Protein AF-A0A0F8ZDX3-F1 (afdb_monomer_lite)

Structure (mmCIF, N/CA/C/O backbone):
data_AF-A0A0F8ZDX3-F1
#
_entry.id   AF-A0A0F8ZDX3-F1
#
loop_
_atom_site.group_PDB
_atom_site.id
_atom_site.type_symbol
_atom_site.label_atom_id
_atom_site.label_alt_id
_atom_site.label_comp_id
_atom_site.label_asym_id
_atom_site.label_entity_id
_atom_site.label_seq_id
_atom_site.pdbx_PDB_ins_code
_atom_site.Cartn_x
_atom_site.Cartn_y
_atom_site.Cartn_z
_atom_site.occupancy
_atom_site.B_iso_or_equiv
_atom_site.auth_seq_id
_atom_site.auth_comp_id
_atom_site.auth_asym_id
_atom_site.auth_atom_id
_atom_site.pdbx_PDB_model_num
ATOM 1 N N . THR A 1 1 ? -3.876 -4.695 -28.207 1.00 39.84 1 THR A N 1
ATOM 2 C CA . THR A 1 1 ? -2.578 -4.198 -27.699 1.00 39.84 1 THR A CA 1
ATOM 3 C C . THR A 1 1 ? -2.199 -4.987 -26.460 1.00 39.84 1 THR A C 1
ATOM 5 O O . THR A 1 1 ? -2.729 -4.700 -25.403 1.00 39.84 1 THR A O 1
ATOM 8 N N . TYR A 1 2 ? -1.353 -6.019 -26.559 1.00 42.69 2 TYR A N 1
ATOM 9 C CA . TYR A 1 2 ? -0.967 -6.817 -25.381 1.00 42.69 2 TYR A CA 1
ATOM 10 C C . TYR A 1 2 ? 0.055 -6.049 -24.545 1.00 42.69 2 TYR A C 1
ATOM 12 O O . TYR A 1 2 ? 1.217 -5.967 -24.938 1.00 4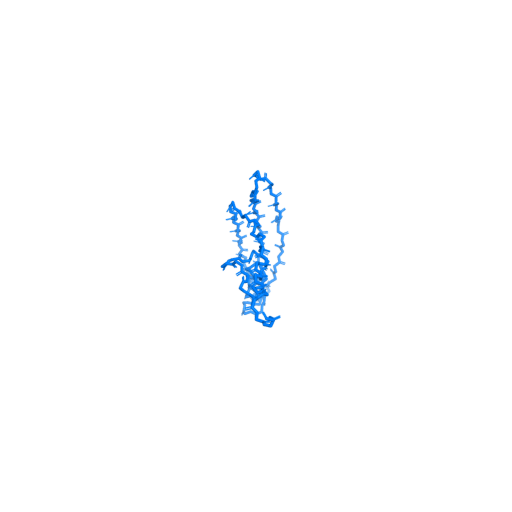2.69 2 TYR A O 1
ATOM 20 N N . ASN A 1 3 ? -0.362 -5.394 -23.459 1.00 50.38 3 ASN A N 1
ATOM 21 C CA . ASN A 1 3 ? 0.575 -4.956 -22.418 1.00 50.38 3 ASN A CA 1
ATOM 22 C C . ASN A 1 3 ? 1.390 -6.183 -21.979 1.00 50.38 3 ASN A C 1
ATOM 24 O O . ASN A 1 3 ? 0.905 -7.306 -22.119 1.00 50.38 3 ASN A O 1
ATOM 28 N N . GLY A 1 4 ? 2.642 -6.006 -21.549 1.00 57.53 4 GLY A N 1
ATOM 29 C CA . GLY A 1 4 ? 3.425 -7.135 -21.031 1.00 57.53 4 GLY A CA 1
ATOM 30 C C . GLY A 1 4 ? 2.592 -7.961 -20.041 1.00 57.53 4 GLY A C 1
ATOM 31 O O . GLY A 1 4 ? 1.670 -7.424 -19.432 1.00 57.53 4 GLY A O 1
ATOM 32 N N . ILE A 1 5 ? 2.897 -9.255 -19.897 1.00 68.75 5 ILE A N 1
ATOM 33 C CA . ILE A 1 5 ? 2.070 -10.226 -19.143 1.00 68.75 5 ILE A CA 1
ATOM 34 C C . ILE A 1 5 ? 1.695 -9.721 -17.732 1.00 68.75 5 ILE A C 1
ATOM 36 O O . ILE A 1 5 ? 0.675 -10.128 -17.186 1.00 68.75 5 ILE A O 1
ATOM 40 N N . PHE A 1 6 ? 2.488 -8.809 -17.159 1.00 78.00 6 PHE A N 1
ATOM 41 C CA . PHE A 1 6 ? 2.265 -8.222 -15.848 1.00 78.00 6 PHE A CA 1
ATOM 42 C C . PHE A 1 6 ? 2.382 -6.688 -15.852 1.00 78.00 6 PHE A C 1
ATOM 44 O O . PHE A 1 6 ? 3.377 -6.125 -16.313 1.00 78.00 6 PHE A O 1
ATOM 51 N N . SER A 1 7 ? 1.386 -6.024 -15.264 1.00 85.31 7 SER A N 1
ATOM 52 C CA . SER A 1 7 ? 1.358 -4.587 -14.985 1.00 85.31 7 SER A CA 1
ATOM 53 C C . SER A 1 7 ? 1.217 -4.391 -13.481 1.00 85.31 7 SER A C 1
ATOM 55 O O . SER A 1 7 ? 0.192 -4.739 -12.898 1.00 85.31 7 SER A O 1
ATOM 57 N N . PHE A 1 8 ? 2.245 -3.827 -12.839 1.00 88.62 8 PHE A N 1
ATOM 58 C CA . PHE A 1 8 ? 2.199 -3.575 -11.395 1.00 88.62 8 PHE A CA 1
ATOM 59 C C . PHE A 1 8 ? 1.042 -2.648 -11.011 1.00 88.62 8 PHE A C 1
ATOM 61 O O . PHE A 1 8 ? 0.434 -2.846 -9.969 1.00 88.62 8 PHE A O 1
ATOM 68 N N . LYS A 1 9 ? 0.713 -1.673 -11.868 1.00 89.75 9 LYS A N 1
ATOM 69 C CA . LYS A 1 9 ? -0.409 -0.759 -11.641 1.00 89.75 9 LYS A CA 1
ATOM 70 C C . LYS A 1 9 ? -1.732 -1.520 -11.554 1.00 89.75 9 LYS A C 1
ATOM 72 O O . LYS A 1 9 ? -2.485 -1.309 -10.612 1.00 89.75 9 LYS A O 1
ATOM 77 N N . ASP A 1 10 ? -1.980 -2.411 -12.510 1.00 91.19 10 ASP A N 1
ATOM 78 C CA . ASP A 1 10 ? -3.240 -3.156 -12.574 1.00 91.19 10 ASP A CA 1
ATOM 79 C C . ASP A 1 10 ? -3.325 -4.168 -11.424 1.00 91.19 10 ASP A C 1
ATOM 81 O O . ASP A 1 10 ? -4.376 -4.322 -10.813 1.00 91.19 10 ASP A O 1
ATOM 85 N N . PHE A 1 11 ? -2.199 -4.793 -11.063 1.00 91.31 11 PHE A N 1
ATOM 86 C CA . PHE A 1 11 ? -2.108 -5.668 -9.892 1.00 91.31 11 PHE A CA 1
ATOM 87 C C . PHE A 1 11 ? -2.367 -4.919 -8.577 1.00 91.31 11 PHE A C 1
ATOM 89 O O . PHE A 1 11 ? -3.138 -5.385 -7.743 1.00 91.31 11 PHE A O 1
ATOM 96 N N . TYR A 1 12 ? -1.741 -3.753 -8.397 1.00 92.88 12 TYR A N 1
ATOM 97 C CA . TYR A 1 12 ? -1.921 -2.914 -7.215 1.00 92.88 12 TYR A CA 1
ATOM 98 C C . TYR A 1 12 ? -3.386 -2.491 -7.064 1.00 92.88 12 TYR A C 1
ATOM 100 O O . TYR A 1 12 ? -3.953 -2.637 -5.983 1.00 92.88 12 TYR A O 1
ATOM 108 N N . GLN A 1 13 ? -4.004 -2.029 -8.157 1.00 94.25 13 GLN A N 1
ATOM 109 C CA . GLN A 1 13 ? -5.411 -1.638 -8.175 1.00 94.25 13 GLN A CA 1
ATOM 110 C C . GLN A 1 13 ? -6.321 -2.827 -7.852 1.00 94.25 13 GLN A C 1
ATOM 112 O O . GLN A 1 13 ? -7.138 -2.731 -6.947 1.00 94.25 13 GLN A O 1
ATOM 117 N N . PHE A 1 14 ? -6.106 -3.976 -8.497 1.00 93.81 14 PHE A N 1
ATOM 118 C CA . PHE A 1 14 ? -6.868 -5.194 -8.221 1.00 93.81 14 PHE A CA 1
ATOM 119 C C . PHE A 1 14 ? -6.821 -5.593 -6.740 1.00 93.81 14 PHE A C 1
ATOM 121 O O . PHE A 1 14 ? -7.852 -5.906 -6.152 1.00 93.81 14 PHE A O 1
ATOM 128 N N . CYS A 1 15 ? -5.639 -5.577 -6.115 1.00 94.06 15 CYS A N 1
ATOM 129 C CA . CYS A 1 15 ? -5.521 -5.906 -4.696 1.00 94.06 15 CYS A CA 1
ATOM 130 C C . CYS A 1 15 ? -6.243 -4.893 -3.800 1.00 94.06 15 CYS A C 1
ATOM 132 O O . CYS A 1 15 ? -6.827 -5.293 -2.795 1.00 94.06 15 CYS A O 1
ATOM 134 N N . TYR A 1 16 ? -6.193 -3.606 -4.144 1.00 94.44 16 TYR A N 1
ATOM 135 C CA . TYR A 1 16 ? -6.896 -2.560 -3.405 1.00 94.44 16 TYR A CA 1
ATOM 136 C C . TYR A 1 16 ? -8.415 -2.737 -3.509 1.00 94.44 16 TYR A C 1
ATOM 138 O O . TYR A 1 16 ? -9.098 -2.776 -2.484 1.00 94.44 16 TYR A O 1
ATOM 146 N N . ASP A 1 17 ? -8.930 -2.922 -4.725 1.00 95.56 17 ASP A N 1
ATOM 147 C CA . ASP A 1 17 ? -10.361 -3.087 -4.989 1.00 95.56 17 ASP A CA 1
ATOM 148 C C . ASP A 1 17 ? -10.878 -4.358 -4.317 1.00 95.56 17 ASP A C 1
ATOM 150 O O . ASP A 1 17 ? -11.863 -4.326 -3.593 1.00 95.56 17 ASP A O 1
ATOM 154 N N . TRP A 1 18 ? -10.155 -5.474 -4.421 1.00 94.38 18 TRP A N 1
ATOM 155 C CA . TRP A 1 18 ? -10.562 -6.718 -3.769 1.00 94.38 18 TRP A CA 1
ATOM 156 C C . TRP A 1 18 ? -10.629 -6.594 -2.235 1.00 94.38 18 TRP A C 1
ATOM 158 O O . TRP A 1 18 ? -11.563 -7.073 -1.594 1.00 94.38 18 TRP A O 1
ATOM 168 N N . LEU A 1 19 ? -9.661 -5.922 -1.610 1.00 92.81 19 LEU A N 1
ATOM 169 C CA . LEU A 1 19 ? -9.658 -5.737 -0.156 1.00 92.81 19 LEU A CA 1
ATOM 170 C C . LEU A 1 19 ? -10.723 -4.727 0.316 1.00 92.81 19 LEU A C 1
ATOM 172 O O . LEU A 1 19 ? -11.292 -4.899 1.398 1.00 92.81 19 LEU A O 1
ATOM 176 N N . THR A 1 20 ? -11.005 -3.684 -0.466 1.00 94.06 20 THR A N 1
ATOM 177 C CA . THR A 1 20 ? -11.985 -2.649 -0.099 1.00 94.06 20 THR A CA 1
ATOM 178 C C . THR A 1 20 ? -13.416 -3.018 -0.485 1.00 94.06 20 THR A C 1
ATOM 180 O O . THR A 1 20 ? -14.304 -2.913 0.355 1.00 94.06 20 THR A O 1
ATOM 183 N N . GLU A 1 21 ? -13.654 -3.478 -1.710 1.00 94.69 21 GLU A N 1
ATOM 184 C CA . GLU A 1 21 ? -14.987 -3.745 -2.259 1.00 94.69 21 GLU A CA 1
ATOM 185 C C . GLU A 1 21 ? -15.525 -5.107 -1.813 1.00 94.69 21 GLU A C 1
ATOM 187 O O . GLU A 1 21 ? -16.629 -5.183 -1.276 1.00 94.69 21 GLU A O 1
ATOM 192 N N . GLU A 1 22 ? -14.737 -6.178 -1.955 1.00 91.12 22 GLU A N 1
ATOM 193 C CA . GLU A 1 22 ? -15.201 -7.533 -1.617 1.00 91.12 22 GLU A CA 1
ATOM 194 C C . GLU A 1 22 ? -15.126 -7.792 -0.110 1.00 91.12 22 GLU A C 1
ATOM 196 O O . GLU A 1 22 ? -16.056 -8.320 0.506 1.00 91.12 22 GLU A O 1
ATOM 201 N N . LEU A 1 23 ? -14.010 -7.412 0.522 1.00 89.31 23 LEU A N 1
ATOM 202 C CA . LEU A 1 23 ? -13.822 -7.646 1.953 1.00 89.31 23 LEU A CA 1
ATOM 203 C C . LEU A 1 23 ? -14.304 -6.492 2.833 1.00 89.31 23 LEU A C 1
ATOM 205 O O . LEU A 1 23 ? -14.451 -6.703 4.042 1.00 89.31 23 LEU A O 1
ATOM 209 N N . GLY A 1 24 ? -14.589 -5.305 2.292 1.00 91.56 24 GLY A N 1
ATOM 210 C CA . GLY A 1 24 ? -15.057 -4.165 3.087 1.00 91.56 24 GLY A CA 1
ATOM 211 C C . GLY A 1 24 ? -14.018 -3.665 4.095 1.00 91.56 24 GLY A C 1
ATOM 212 O O . GLY A 1 24 ? -14.396 -3.242 5.190 1.00 91.56 24 GLY A O 1
ATOM 213 N N . MET A 1 25 ? -12.723 -3.816 3.801 1.00 93.00 25 MET A N 1
ATOM 214 C CA . MET A 1 25 ? -11.643 -3.388 4.693 1.00 93.00 25 MET A CA 1
ATOM 215 C C . MET A 1 25 ? -11.243 -1.941 4.414 1.00 93.00 25 MET A C 1
ATOM 217 O O . MET A 1 25 ? -11.202 -1.496 3.270 1.00 93.00 25 MET A O 1
ATOM 221 N N . GLN A 1 26 ? -10.887 -1.212 5.467 1.00 93.81 26 GLN A N 1
ATOM 222 C CA . GLN A 1 26 ? -10.220 0.077 5.352 1.00 93.81 26 GLN A CA 1
ATOM 223 C C . GLN A 1 26 ? -8.720 -0.150 5.216 1.00 93.81 26 GLN A C 1
ATOM 225 O O . GLN A 1 26 ? -8.101 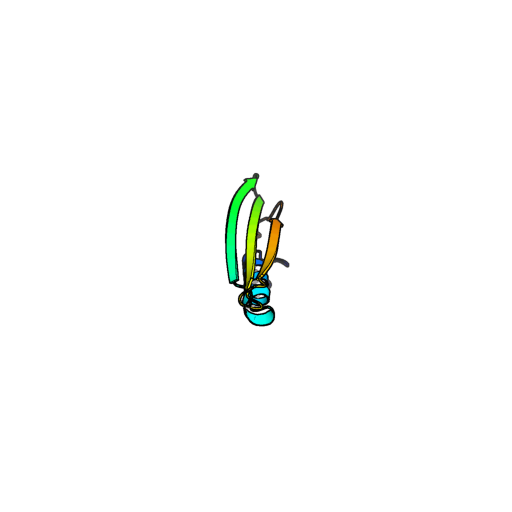-0.775 6.075 1.00 93.81 26 GLN A O 1
ATOM 230 N N . ILE A 1 27 ? -8.135 0.358 4.136 1.00 94.94 27 ILE A N 1
ATOM 231 C CA . ILE A 1 27 ? -6.714 0.189 3.837 1.00 94.94 27 ILE A CA 1
ATOM 232 C C . ILE A 1 27 ? -5.977 1.485 4.154 1.00 94.94 27 ILE A C 1
ATOM 234 O O . ILE A 1 27 ? -6.346 2.554 3.676 1.00 94.94 27 ILE A O 1
ATOM 238 N N . THR A 1 28 ? -4.900 1.368 4.921 1.00 94.94 28 THR A N 1
ATOM 239 C CA . THR A 1 28 ? -3.914 2.423 5.155 1.00 94.94 28 THR A CA 1
ATOM 240 C C . THR A 1 28 ? -2.586 1.994 4.550 1.00 94.94 28 THR A C 1
ATOM 242 O O . THR A 1 28 ? -2.066 0.922 4.874 1.00 94.94 28 THR A O 1
ATOM 245 N N . GLU A 1 29 ? -2.016 2.819 3.673 1.00 93.81 29 GLU A N 1
ATOM 246 C CA . GLU A 1 29 ? -0.675 2.575 3.150 1.00 93.81 29 GLU A CA 1
ATOM 247 C C . GLU A 1 29 ? 0.377 2.953 4.199 1.00 93.81 29 GLU A C 1
ATOM 249 O O . GLU A 1 29 ? 0.613 4.124 4.477 1.00 93.81 29 GLU A O 1
ATOM 254 N N . ASP A 1 30 ? 1.002 1.936 4.794 1.00 95.31 30 ASP A N 1
ATOM 255 C CA . ASP A 1 30 ? 2.065 2.084 5.794 1.00 95.31 30 ASP A CA 1
ATOM 256 C C . ASP A 1 30 ? 3.406 2.422 5.133 1.00 95.31 30 ASP A C 1
ATOM 258 O O . ASP A 1 30 ? 4.207 3.199 5.653 1.00 95.31 30 ASP A O 1
ATOM 262 N N . LYS A 1 31 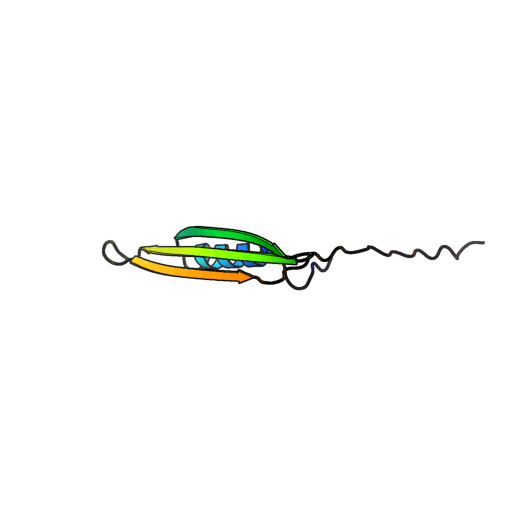? 3.671 1.836 3.961 1.00 94.31 31 LYS A N 1
ATOM 263 C CA . LYS A 1 31 ? 4.914 2.082 3.234 1.00 94.31 31 LYS A CA 1
ATOM 264 C C . LYS A 1 31 ? 4.739 1.881 1.742 1.00 94.31 31 LYS A C 1
ATOM 266 O O . LYS A 1 31 ? 4.331 0.807 1.317 1.00 94.31 31 LYS A O 1
ATOM 271 N N . TYR A 1 32 ? 5.237 2.836 0.969 1.00 95.12 32 TYR A N 1
ATOM 272 C CA . TYR A 1 32 ? 5.552 2.666 -0.443 1.00 95.12 32 TYR A CA 1
ATOM 273 C C . TYR A 1 32 ? 7.022 3.022 -0.677 1.00 95.12 32 TYR A C 1
ATOM 275 O O . TYR A 1 32 ? 7.502 4.070 -0.244 1.00 95.12 32 TYR A O 1
ATOM 283 N N . SER A 1 33 ? 7.781 2.138 -1.321 1.00 93.44 33 SER A N 1
ATOM 284 C CA . SER A 1 33 ? 9.178 2.393 -1.673 1.00 93.44 33 SER A CA 1
ATOM 285 C C . SER A 1 33 ? 9.492 1.817 -3.039 1.00 93.44 33 SER A C 1
ATOM 287 O O . SER A 1 33 ? 9.410 0.611 -3.244 1.00 93.44 33 SER A O 1
ATOM 289 N N . GLU A 1 34 ? 9.919 2.686 -3.946 1.00 92.81 34 GLU A N 1
ATOM 290 C CA . GLU A 1 34 ? 10.452 2.313 -5.249 1.00 92.81 34 GLU A CA 1
ATOM 291 C C . GLU A 1 34 ? 11.967 2.547 -5.249 1.00 92.81 34 GLU A C 1
ATOM 293 O O . GLU A 1 34 ? 12.447 3.611 -4.856 1.00 92.81 34 GLU A O 1
ATOM 298 N N . LYS A 1 35 ? 12.733 1.532 -5.646 1.00 91.69 35 LYS A N 1
ATOM 299 C CA . LYS A 1 35 ? 14.192 1.585 -5.753 1.00 91.69 35 LYS A CA 1
ATOM 300 C C . LYS A 1 35 ? 14.612 1.177 -7.152 1.00 91.69 35 LYS A C 1
ATOM 302 O O . LYS A 1 35 ? 14.276 0.085 -7.605 1.00 91.69 35 LYS A O 1
ATOM 307 N N . LEU A 1 36 ? 15.382 2.034 -7.808 1.00 89.56 36 LEU A N 1
ATOM 308 C CA . LEU A 1 36 ? 15.993 1.717 -9.093 1.00 89.56 36 LEU A CA 1
ATOM 309 C C . LEU A 1 36 ? 17.176 0.763 -8.881 1.00 89.56 36 LEU A C 1
ATOM 311 O O . LEU A 1 36 ? 17.984 0.947 -7.971 1.00 89.56 36 LEU A O 1
ATOM 315 N N . ALA A 1 37 ? 17.253 -0.266 -9.716 1.00 85.25 37 ALA A N 1
ATOM 316 C CA . ALA A 1 37 ? 18.291 -1.286 -9.741 1.00 85.25 37 ALA A CA 1
ATOM 317 C C . ALA A 1 37 ? 18.701 -1.518 -11.206 1.00 85.25 37 ALA A C 1
ATOM 319 O O . ALA A 1 37 ? 18.231 -2.455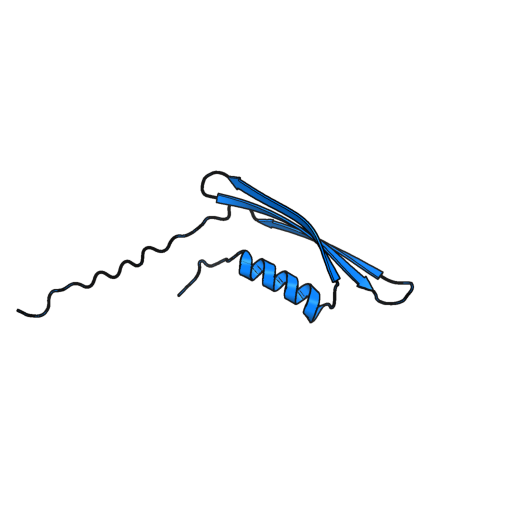 -11.862 1.00 85.25 37 ALA A O 1
ATOM 320 N N . GLY A 1 38 ? 19.538 -0.613 -11.728 1.00 86.25 38 GLY A N 1
ATOM 321 C CA . GLY A 1 38 ? 19.901 -0.569 -13.149 1.00 86.25 38 GLY A CA 1
ATOM 322 C C . GLY A 1 38 ? 18.675 -0.309 -14.027 1.00 86.25 38 GLY A C 1
ATOM 323 O O . GLY A 1 38 ? 17.913 0.616 -13.759 1.00 86.25 38 GLY A O 1
ATOM 324 N N . ASP A 1 39 ? 18.444 -1.180 -15.011 1.00 84.25 39 ASP A N 1
ATOM 325 C CA . ASP A 1 39 ? 17.292 -1.118 -15.934 1.00 84.25 39 ASP A CA 1
ATOM 326 C C . ASP A 1 39 ? 15.990 -1.690 -15.346 1.00 84.25 39 ASP A C 1
ATOM 328 O O . ASP A 1 39 ? 14.986 -1.879 -16.041 1.00 84.25 39 ASP A O 1
ATOM 332 N N . SER A 1 40 ? 16.008 -2.039 -14.062 1.00 87.06 40 SER A N 1
ATOM 333 C CA . SER A 1 40 ? 14.865 -2.602 -13.357 1.00 87.06 40 SER A CA 1
ATOM 334 C C . SER A 1 40 ? 14.530 -1.788 -12.118 1.00 87.06 40 SER A C 1
ATOM 336 O O . SER A 1 40 ? 15.358 -1.038 -11.603 1.00 87.06 40 SER A O 1
ATOM 338 N N . LYS A 1 41 ? 13.308 -1.948 -11.616 1.00 89.38 41 LYS A N 1
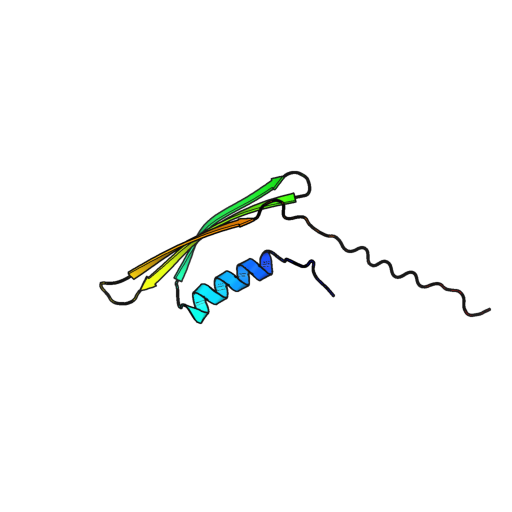ATOM 339 C CA . LYS A 1 41 ? 12.885 -1.356 -10.353 1.00 89.38 41 LYS A CA 1
ATOM 340 C C . LYS A 1 41 ? 12.386 -2.401 -9.371 1.00 89.38 41 LYS A C 1
ATOM 342 O O . LYS A 1 41 ? 11.732 -3.373 -9.746 1.00 89.38 41 LYS A O 1
ATOM 347 N N . ASN A 1 42 ? 12.686 -2.164 -8.104 1.00 92.31 42 ASN A N 1
ATOM 348 C CA . ASN A 1 42 ? 12.177 -2.925 -6.978 1.00 92.31 42 ASN A CA 1
ATOM 349 C C . ASN A 1 42 ? 11.137 -2.072 -6.260 1.00 92.31 42 ASN A C 1
ATOM 351 O O . ASN A 1 42 ? 11.413 -0.920 -5.92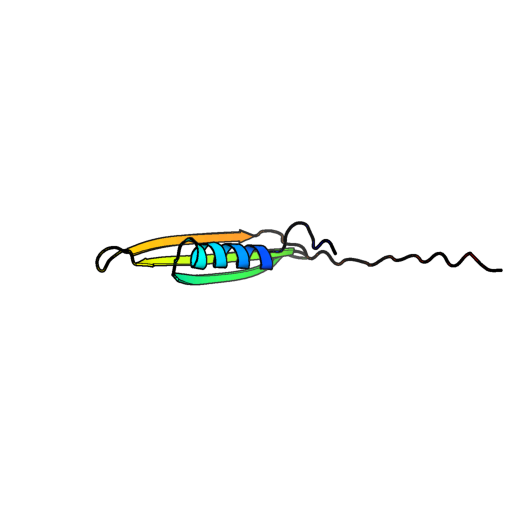6 1.00 92.31 42 ASN A O 1
ATOM 355 N N . ILE A 1 43 ? 9.961 -2.633 -6.011 1.00 93.69 43 ILE A N 1
ATOM 356 C CA . ILE A 1 43 ? 8.868 -1.954 -5.322 1.00 93.69 43 ILE A CA 1
ATOM 357 C C . ILE A 1 43 ? 8.549 -2.728 -4.047 1.00 93.69 43 ILE A C 1
ATOM 359 O O . ILE A 1 43 ? 8.375 -3.946 -4.070 1.00 93.69 43 ILE A O 1
ATOM 363 N N . GLN A 1 44 ? 8.473 -2.013 -2.931 1.00 94.75 44 GLN A N 1
ATOM 364 C CA . GLN A 1 44 ? 7.967 -2.520 -1.664 1.00 94.75 44 GLN A CA 1
ATOM 365 C C . GLN A 1 44 ? 6.726 -1.733 -1.280 1.00 94.75 44 GLN A C 1
ATOM 367 O O . GLN A 1 44 ? 6.787 -0.509 -1.162 1.00 94.75 44 GLN A O 1
ATOM 372 N N . VAL A 1 45 ? 5.638 -2.449 -1.029 1.00 96.25 45 VAL A N 1
ATOM 373 C CA . VAL A 1 45 ? 4.385 -1.880 -0.538 1.00 96.25 45 VAL A CA 1
ATOM 374 C C . VAL A 1 45 ? 4.006 -2.585 0.754 1.00 96.25 45 VAL A C 1
ATOM 376 O O . VAL A 1 45 ? 4.101 -3.810 0.843 1.00 96.25 45 VAL A O 1
ATOM 379 N N . LYS A 1 46 ? 3.581 -1.824 1.757 1.00 96.94 46 LYS A N 1
ATOM 380 C CA . LYS A 1 46 ? 2.990 -2.337 2.989 1.00 96.94 46 LYS A CA 1
ATOM 381 C C . LYS A 1 46 ? 1.671 -1.642 3.240 1.00 96.94 46 LYS A C 1
ATOM 383 O O . LYS A 1 46 ? 1.615 -0.414 3.265 1.00 96.94 46 LYS A O 1
ATOM 388 N N . TRP A 1 47 ? 0.647 -2.439 3.485 1.00 97.62 47 TRP A N 1
ATOM 389 C CA . TRP A 1 47 ? -0.674 -1.971 3.853 1.00 97.62 47 TRP A CA 1
ATOM 390 C C . TRP A 1 47 ? -1.067 -2.521 5.217 1.00 97.62 47 TRP A C 1
ATOM 392 O O . TRP A 1 47 ? -0.803 -3.682 5.545 1.00 97.62 47 TRP A O 1
ATOM 402 N N . ILE A 1 48 ? -1.740 -1.678 5.986 1.00 95.69 48 ILE A N 1
ATOM 403 C CA . ILE A 1 48 ? -2.482 -2.056 7.180 1.00 95.69 48 ILE A CA 1
ATOM 404 C C . ILE A 1 48 ? -3.954 -2.017 6.785 1.00 95.69 48 ILE A C 1
ATOM 406 O O . ILE A 1 48 ? -4.449 -0.991 6.331 1.00 95.69 48 ILE A O 1
ATOM 410 N N . CYS A 1 49 ? -4.626 -3.152 6.899 1.00 94.75 49 CYS A N 1
ATOM 411 C CA . CYS A 1 49 ? -6.030 -3.311 6.558 1.00 94.75 49 CYS A CA 1
ATOM 412 C C . CYS A 1 49 ? -6.805 -3.545 7.851 1.00 94.75 49 CYS A C 1
ATOM 414 O O . CYS A 1 49 ? -6.504 -4.488 8.580 1.00 94.75 49 CYS A O 1
ATOM 416 N N . GLU A 1 50 ? -7.795 -2.708 8.129 1.00 95.00 50 GLU A N 1
ATOM 417 C CA . GLU A 1 50 ? -8.627 -2.814 9.323 1.00 95.00 50 GLU A CA 1
ATOM 418 C C . GLU A 1 50 ? -10.094 -2.977 8.925 1.00 95.00 50 GLU A C 1
ATOM 420 O O . GLU A 1 50 ? -10.597 -2.311 8.020 1.00 95.00 50 GLU A O 1
ATOM 425 N N . LYS A 1 51 ? -10.816 -3.856 9.617 1.00 93.56 51 LYS A N 1
ATOM 426 C CA . LYS A 1 51 ? -12.268 -3.985 9.482 1.00 93.56 51 LYS A CA 1
ATOM 427 C C . LYS A 1 51 ? -12.907 -4.058 10.853 1.00 93.56 51 LYS A C 1
ATOM 429 O O . LYS A 1 51 ? -12.664 -4.988 11.622 1.00 93.56 51 LYS A O 1
ATOM 434 N N . LYS A 1 52 ? -13.763 -3.086 11.155 1.00 91.31 52 LYS A N 1
ATOM 435 C CA . LYS A 1 52 ? -14.590 -3.117 12.360 1.00 91.31 52 LYS A CA 1
ATOM 436 C C . LYS A 1 52 ? -15.686 -4.171 12.182 1.00 91.31 52 LYS A C 1
ATOM 438 O O . LYS A 1 52 ? -16.454 -4.099 11.228 1.00 91.31 52 LYS A O 1
ATOM 443 N N . ILE A 1 53 ? -15.738 -5.150 13.083 1.00 88.62 53 ILE A N 1
ATOM 444 C CA . ILE A 1 53 ? -16.784 -6.183 13.101 1.00 88.62 53 ILE A CA 1
ATOM 445 C C . ILE A 1 53 ? -17.881 -5.765 14.085 1.00 88.62 53 ILE A C 1
ATOM 447 O O . ILE A 1 53 ? -19.057 -5.766 13.739 1.00 88.62 53 ILE A O 1
ATOM 451 N N . THR A 1 54 ? -17.496 -5.348 15.293 1.00 91.31 54 THR A N 1
ATOM 452 C CA . THR A 1 54 ? -18.391 -4.764 16.307 1.00 91.31 54 THR A CA 1
ATOM 453 C C . THR A 1 54 ? -17.670 -3.631 17.047 1.00 91.31 54 THR A C 1
ATOM 455 O O . THR A 1 54 ? -16.517 -3.327 16.748 1.00 91.31 54 THR A O 1
ATOM 458 N N . ASP A 1 55 ? -18.309 -3.001 18.036 1.00 88.06 55 ASP A N 1
ATOM 459 C CA . ASP A 1 55 ? -17.664 -1.976 18.876 1.00 88.06 55 ASP A CA 1
ATOM 460 C C . ASP A 1 55 ? -16.487 -2.497 19.713 1.00 88.06 55 ASP A C 1
ATOM 462 O O . ASP A 1 55 ? -15.646 -1.710 20.140 1.00 88.06 55 ASP A O 1
ATOM 466 N N . TYR A 1 56 ? -16.394 -3.816 19.896 1.00 91.88 56 TYR A N 1
ATOM 467 C CA . TYR A 1 56 ? -15.343 -4.465 20.685 1.00 91.88 56 TYR A CA 1
ATOM 468 C C . TYR A 1 56 ? -14.394 -5.322 19.845 1.00 91.88 56 TYR A C 1
ATOM 470 O O . TYR A 1 56 ? -13.314 -5.676 20.313 1.00 91.88 56 TYR A O 1
ATOM 478 N N . PHE A 1 57 ? -14.785 -5.662 18.614 1.00 91.44 57 PHE A N 1
ATOM 479 C CA . PHE A 1 57 ? -14.007 -6.527 17.737 1.00 91.44 57 PHE A CA 1
ATOM 480 C C . PHE A 1 57 ? -13.606 -5.796 16.462 1.00 91.44 57 PHE A C 1
ATOM 482 O O . PHE A 1 57 ? -14.448 -5.356 15.673 1.00 91.44 57 PHE A O 1
ATOM 489 N N . ARG A 1 58 ? -12.295 -5.742 16.236 1.00 90.62 58 ARG A N 1
ATOM 490 C CA . ARG A 1 58 ? -11.681 -5.275 14.998 1.00 90.62 58 ARG A CA 1
ATOM 491 C C . ARG A 1 58 ? -10.787 -6.372 14.441 1.00 90.62 58 ARG A C 1
ATOM 493 O O . ARG A 1 58 ? -10.097 -7.062 15.189 1.00 90.62 58 ARG A O 1
ATOM 500 N N . PHE A 1 59 ? -10.840 -6.540 13.131 1.00 91.38 59 PHE A N 1
ATOM 501 C CA . PHE A 1 59 ? -9.945 -7.405 12.390 1.00 91.38 59 PHE A CA 1
ATOM 502 C C . PHE A 1 59 ? -8.833 -6.559 11.782 1.00 91.38 59 PHE A C 1
ATOM 504 O O . PHE A 1 59 ? -9.123 -5.653 11.004 1.00 91.38 59 PHE A O 1
ATOM 511 N N . ASP A 1 60 ? -7.589 -6.888 12.121 1.00 92.25 60 ASP A N 1
ATOM 512 C CA . ASP A 1 60 ? -6.399 -6.202 11.627 1.00 92.25 60 ASP A CA 1
ATOM 513 C C . ASP A 1 60 ? -5.574 -7.181 10.781 1.00 92.25 60 ASP A C 1
ATOM 515 O O . ASP A 1 60 ? -5.193 -8.260 11.241 1.00 92.25 60 ASP A O 1
ATOM 519 N N . ALA A 1 61 ? -5.271 -6.799 9.545 1.00 91.50 61 ALA A N 1
ATOM 520 C CA . ALA A 1 61 ? -4.425 -7.548 8.629 1.00 91.50 61 ALA A CA 1
ATOM 521 C C . ALA A 1 61 ? -3.280 -6.671 8.121 1.00 91.50 61 ALA A C 1
ATOM 523 O O . ALA A 1 61 ? -3.442 -5.488 7.836 1.00 91.50 61 ALA A O 1
ATOM 524 N N . LYS A 1 62 ? -2.094 -7.265 7.987 1.00 94.12 62 LYS A N 1
ATOM 525 C CA . LYS A 1 62 ? -0.925 -6.606 7.399 1.00 94.12 62 LYS A CA 1
ATOM 526 C C . LYS A 1 62 ? -0.595 -7.285 6.086 1.00 94.12 62 LYS A C 1
ATOM 528 O O . LYS A 1 62 ? -0.290 -8.476 6.068 1.00 94.12 62 LYS A O 1
ATOM 533 N N . VAL A 1 63 ? -0.635 -6.522 5.003 1.00 93.06 63 VAL A N 1
ATOM 534 C CA . VAL A 1 63 ? -0.323 -7.001 3.657 1.00 93.06 63 VAL A CA 1
ATOM 535 C C . VAL A 1 63 ? 1.001 -6.387 3.228 1.00 93.06 63 VAL A C 1
ATOM 537 O O . VAL A 1 63 ? 1.284 -5.222 3.500 1.00 93.06 63 VAL A O 1
ATOM 540 N N . SER A 1 64 ? 1.875 -7.182 2.619 1.00 93.50 64 SER A N 1
ATOM 541 C CA . SER A 1 64 ? 3.179 -6.715 2.152 1.00 93.50 64 SER A CA 1
ATOM 542 C C . SER A 1 64 ? 3.485 -7.301 0.784 1.00 93.50 64 SER A C 1
ATOM 544 O O . SER A 1 64 ? 3.522 -8.519 0.622 1.00 93.50 64 SER A O 1
ATOM 546 N N . PHE A 1 65 ? 3.745 -6.428 -0.183 1.00 93.06 65 PHE A N 1
ATOM 547 C CA . PHE A 1 65 ? 4.128 -6.793 -1.538 1.00 93.06 65 PHE A CA 1
ATOM 548 C C . PHE A 1 65 ? 5.596 -6.439 -1.755 1.00 93.06 65 PHE A C 1
ATOM 550 O O . PHE A 1 65 ? 6.015 -5.308 -1.511 1.00 93.06 65 PHE A O 1
ATOM 557 N N . ASN A 1 66 ? 6.372 -7.408 -2.235 1.00 93.06 66 ASN A N 1
ATOM 558 C CA . ASN A 1 66 ? 7.750 -7.197 -2.664 1.00 93.06 66 ASN A CA 1
ATOM 559 C C . ASN A 1 66 ? 7.850 -7.588 -4.136 1.00 93.06 66 ASN A C 1
ATOM 561 O O . ASN A 1 66 ? 7.831 -8.770 -4.475 1.00 93.06 66 ASN A O 1
ATOM 565 N N . VAL A 1 67 ? 7.938 -6.588 -5.005 1.00 90.81 67 VAL A N 1
ATOM 566 C CA . VAL A 1 67 ? 8.115 -6.770 -6.444 1.00 90.81 67 VAL A CA 1
ATOM 567 C C . VAL A 1 67 ? 9.575 -6.504 -6.760 1.00 90.81 67 VAL A C 1
ATOM 569 O O . VAL A 1 67 ? 10.063 -5.391 -6.574 1.00 90.81 67 VAL A O 1
ATOM 572 N N . ASN A 1 68 ? 10.270 -7.527 -7.241 1.00 89.62 68 ASN A N 1
ATOM 573 C CA . ASN A 1 68 ? 11.687 -7.445 -7.568 1.00 89.62 68 ASN A CA 1
ATOM 574 C C . ASN A 1 68 ? 11.879 -7.438 -9.086 1.00 89.62 68 ASN A C 1
ATOM 576 O O . ASN A 1 68 ? 11.172 -8.137 -9.808 1.00 89.62 68 ASN A O 1
ATOM 580 N N . SER A 1 69 ? 12.869 -6.679 -9.553 1.00 88.31 69 SER A N 1
ATOM 581 C CA . SER A 1 69 ? 13.338 -6.673 -10.941 1.00 88.31 69 SER A CA 1
ATOM 582 C C . SER A 1 69 ? 12.250 -6.379 -11.982 1.00 88.31 69 SER A C 1
ATOM 584 O O . SER A 1 69 ? 12.246 -6.955 -13.070 1.00 88.31 69 SER A O 1
ATOM 586 N N . LEU A 1 70 ? 11.339 -5.450 -11.682 1.00 86.75 70 LEU A N 1
ATOM 587 C CA . LEU A 1 70 ? 10.325 -5.003 -12.631 1.00 86.75 70 LEU A CA 1
ATOM 588 C C . LEU A 1 70 ? 10.997 -4.216 -13.763 1.00 86.75 70 LEU A C 1
ATOM 590 O O . LEU A 1 70 ? 11.577 -3.156 -13.531 1.00 86.75 70 LEU A O 1
ATOM 594 N N . LYS A 1 71 ? 10.931 -4.744 -14.986 1.00 86.12 71 LYS A N 1
ATOM 595 C CA . LYS A 1 71 ? 11.525 -4.132 -16.181 1.00 86.12 71 LYS A CA 1
ATOM 596 C C . LYS A 1 71 ? 10.466 -3.434 -17.021 1.00 86.12 71 LYS A C 1
ATOM 598 O O . LYS A 1 71 ? 9.352 -3.937 -17.177 1.00 86.12 71 LYS A O 1
ATOM 603 N N . LYS A 1 72 ? 10.833 -2.293 -17.600 1.00 77.81 72 LYS A N 1
ATOM 604 C CA . LYS A 1 72 ? 10.013 -1.620 -18.608 1.00 77.81 72 LYS A CA 1
ATOM 605 C C . LYS A 1 72 ? 10.244 -2.309 -19.951 1.00 77.81 72 LYS A C 1
ATOM 607 O O . LYS A 1 72 ? 11.379 -2.419 -20.396 1.00 77.81 72 LYS A O 1
ATOM 612 N N . ILE A 1 73 ? 9.172 -2.771 -20.585 1.00 76.19 73 ILE A N 1
ATOM 613 C CA . ILE A 1 73 ? 9.219 -3.258 -21.965 1.00 76.19 73 ILE A CA 1
ATOM 614 C C . ILE A 1 73 ? 8.698 -2.124 -22.842 1.00 76.19 73 ILE A C 1
ATOM 616 O O . ILE A 1 73 ? 7.521 -1.768 -22.759 1.00 76.19 73 ILE A O 1
ATOM 620 N N . GLU A 1 74 ? 9.571 -1.535 -23.652 1.00 60.94 74 GLU A N 1
ATOM 621 C CA . GLU A 1 74 ? 9.164 -0.626 -24.722 1.00 60.94 74 GLU A CA 1
ATOM 622 C C . GLU A 1 74 ? 8.811 -1.459 -25.955 1.00 60.94 74 GLU A C 1
ATOM 624 O O . GLU A 1 74 ? 9.533 -2.384 -26.322 1.00 60.94 74 GLU A O 1
ATOM 629 N N . LYS A 1 75 ? 7.655 -1.189 -26.566 1.00 57.81 75 LYS A N 1
ATOM 630 C CA . LYS A 1 75 ? 7.278 -1.832 -27.826 1.00 57.81 75 LYS A CA 1
ATOM 631 C C . LYS A 1 75 ? 7.809 -0.993 -28.975 1.00 57.81 75 LYS A C 1
ATOM 633 O O . LYS A 1 75 ? 7.333 0.124 -29.163 1.00 57.81 75 LYS A O 1
ATOM 638 N N . GLU A 1 76 ? 8.698 -1.550 -29.786 1.00 46.19 76 GLU A N 1
ATOM 639 C CA . GLU A 1 76 ? 8.897 -1.050 -31.144 1.00 46.19 76 GLU A CA 1
ATOM 640 C C . GLU A 1 76 ? 7.726 -1.526 -32.014 1.00 46.19 76 GLU A C 1
ATOM 642 O O . GLU A 1 76 ? 7.521 -2.723 -32.221 1.00 46.19 76 GLU A O 1
ATOM 647 N N . ALA A 1 77 ? 6.909 -0.591 -32.499 1.00 48.22 77 ALA A N 1
ATOM 648 C CA . ALA A 1 77 ? 5.889 -0.878 -33.500 1.00 48.22 77 ALA A CA 1
ATOM 649 C C . ALA A 1 77 ? 6.563 -0.990 -34.874 1.00 48.22 77 ALA A C 1
ATOM 651 O O . ALA A 1 77 ? 6.636 -0.016 -35.619 1.00 48.22 77 ALA A O 1
ATOM 652 N N . HIS A 1 78 ? 7.082 -2.170 -35.204 1.00 40.28 78 HIS A N 1
ATOM 653 C CA . HIS A 1 78 ? 7.676 -2.425 -36.512 1.00 40.28 78 HIS A CA 1
ATOM 654 C C . HIS A 1 78 ? 6.575 -2.819 -37.515 1.00 40.28 78 HIS A C 1
ATOM 656 O O . HIS A 1 78 ? 6.299 -3.996 -37.734 1.00 40.28 78 HIS A O 1
ATOM 662 N N . TRP A 1 79 ? 5.905 -1.828 -38.113 1.00 40.88 79 TRP A N 1
ATOM 663 C CA . TRP A 1 79 ? 5.132 -2.041 -39.341 1.00 40.88 79 TRP A CA 1
ATOM 664 C C . TRP A 1 79 ? 6.064 -1.826 -40.536 1.00 40.88 79 TRP A C 1
ATOM 666 O O . TRP A 1 79 ? 6.221 -0.697 -41.000 1.00 40.88 79 TRP A O 1
ATOM 676 N N . VAL A 1 80 ? 6.686 -2.893 -41.049 1.00 54.81 80 VAL A N 1
ATOM 677 C CA . VAL A 1 80 ? 7.254 -2.838 -42.404 1.00 54.81 80 VAL A CA 1
ATOM 678 C C . VAL A 1 80 ? 6.080 -2.926 -43.374 1.00 54.81 80 VAL A C 1
ATOM 680 O O . VAL A 1 80 ? 5.525 -3.995 -43.607 1.00 54.81 80 VAL A O 1
ATOM 683 N N . ILE A 1 81 ? 5.647 -1.783 -43.897 1.00 55.88 81 ILE A N 1
ATOM 684 C CA . ILE A 1 81 ? 4.849 -1.745 -45.123 1.00 55.88 81 ILE A CA 1
ATOM 685 C C . ILE A 1 81 ? 5.831 -1.912 -46.281 1.00 55.88 81 ILE A C 1
ATOM 687 O O . ILE A 1 81 ? 6.461 -0.940 -46.700 1.00 55.88 81 ILE A O 1
ATOM 691 N N . ASP A 1 82 ? 5.968 -3.142 -46.779 1.00 52.59 82 ASP A N 1
ATOM 692 C CA . ASP A 1 82 ? 6.609 -3.404 -48.067 1.00 52.59 82 ASP A CA 1
ATOM 693 C C . ASP A 1 82 ? 5.799 -2.693 -49.157 1.00 52.59 82 ASP A C 1
ATOM 695 O O . ASP A 1 82 ? 4.743 -3.147 -49.602 1.00 52.59 82 ASP A O 1
ATOM 699 N N . LYS A 1 83 ? 6.277 -1.519 -49.574 1.00 51.84 83 LYS A N 1
ATOM 700 C CA . LYS A 1 83 ? 5.827 -0.880 -50.807 1.00 51.84 83 LYS A CA 1
ATOM 701 C C . LYS A 1 83 ? 6.495 -1.594 -51.974 1.00 51.84 83 LYS A C 1
ATOM 703 O O . LYS A 1 83 ? 7.484 -1.101 -52.505 1.00 51.84 83 LYS A O 1
ATOM 708 N N . ASN A 1 84 ? 5.936 -2.723 -52.389 1.00 54.03 84 ASN A N 1
ATOM 709 C CA . ASN A 1 84 ? 6.156 -3.201 -53.746 1.00 54.03 84 ASN A CA 1
ATOM 710 C C . ASN A 1 84 ? 4.896 -3.847 -54.319 1.00 54.03 84 ASN A C 1
ATOM 712 O O . ASN A 1 84 ? 4.831 -5.048 -54.544 1.00 54.03 84 ASN A O 1
ATOM 716 N N . ASP A 1 85 ? 3.886 -3.016 -54.557 1.00 49.94 85 ASP A N 1
ATOM 717 C CA . ASP A 1 85 ? 2.937 -3.286 -55.627 1.00 49.94 85 ASP A CA 1
ATOM 718 C C . ASP A 1 85 ? 2.518 -1.952 -56.256 1.00 49.94 85 ASP A C 1
ATOM 720 O O . ASP A 1 85 ? 2.207 -0.991 -55.546 1.00 49.94 85 ASP A O 1
ATOM 724 N N . LYS A 1 86 ? 2.523 -1.910 -57.590 1.00 46.81 86 LYS A N 1
ATOM 725 C CA . LYS A 1 86 ? 2.438 -0.749 -58.500 1.00 46.81 86 LYS A CA 1
ATOM 726 C C . LYS A 1 86 ? 3.760 -0.047 -58.835 1.00 46.81 86 LYS A C 1
ATOM 728 O O . LYS A 1 86 ? 3.986 1.100 -58.444 1.00 46.81 86 LYS A O 1
ATOM 733 N N . LYS A 1 87 ? 4.522 -0.649 -59.746 1.00 38.66 87 LYS A N 1
ATOM 734 C CA . LYS A 1 87 ? 4.501 -0.235 -61.163 1.00 38.66 87 LYS A CA 1
ATOM 735 C C . LYS A 1 87 ? 5.246 -1.218 -62.052 1.00 38.66 87 LYS A C 1
ATOM 737 O O . LYS A 1 87 ? 6.291 -1.724 -61.603 1.00 38.66 87 LYS A O 1
#

Organism: NCBI:txid412755

Radius of gyration: 21.08 Å; chains: 1; bounding box: 38×13×82 Å

Secondary structure (DSSP, 8-state):
----S--HHHHHHHHHHIIIIIS-PEEEEEEEEEEEETTEEEEEEEEEEEEE-SSS-EEEEEEEEEEEEEE----------------

Sequence (87 aa):
TYNGIFSFKDFYQFCYDWLTEELGMQITEDKYSEKLAGDSKNIQVKWICEKKITDYFRFDAKVSFNVNSLKKIEKEAHWVIDKNDKK

pLDDT: mean 82.43, std 17.71, range [38.66, 97.62]

Foldseek 3Di:
DDDPPDDVVVVVVVVVCCLCVVVVWDKDWPDWDWDDDDQFIWIKTKIWTWDDPDPVDIDIDIDIDIDPGHHDDDDDPDDPPPPPDDD